Protein AF-A0A2Z3KED2-F1 (afdb_monomer_lite)

Sequence (79 aa):
MSDPCYKDITCPYCGYISNEPTAWIDDSRCPRCEKWMIHKEHNLLEDELKSLEKEYEIRRKNIYKKYETKPVFKMERFK

Radius of gyration: 25.23 Å; chains: 1; bounding box: 78×14×59 Å

pLDDT: mean 77.09, std 12.69, range [48.12, 93.31]

Secondary structure (DSSP, 8-state):
-PPPPEEEEE-TTT--EEEEEGGGGGGPBPTTT-PBPEETT--HHHHHHHHHHHHHHHHHHHHHHHHHTS---------

Organism: Lactococcus lactis subsp. lactis (NCBI:txid1360)

Structure (mmCIF, N/CA/C/O backbone):
data_AF-A0A2Z3KED2-F1
#
_entry.id   AF-A0A2Z3KED2-F1
#
loop_
_atom_site.group_PDB
_atom_site.id
_atom_site.type_symbol
_atom_site.label_atom_id
_atom_site.label_alt_id
_atom_site.label_comp_id
_atom_site.label_asym_id
_atom_site.label_entity_id
_atom_site.label_seq_id
_atom_site.pdbx_PDB_ins_code
_atom_site.Cartn_x
_atom_site.Cartn_y
_atom_site.Cartn_z
_atom_site.occupancy
_atom_site.B_iso_or_equiv
_atom_site.auth_seq_id
_atom_site.auth_comp_id
_atom_site.auth_asym_id
_atom_site.auth_atom_id
_atom_site.pdbx_PDB_model_num
ATOM 1 N N . MET A 1 1 ? 34.791 2.743 -11.547 1.00 56.12 1 MET A N 1
ATOM 2 C CA . MET A 1 1 ? 33.399 3.164 -11.797 1.00 56.12 1 MET A CA 1
ATOM 3 C C . MET A 1 1 ? 32.543 2.398 -10.814 1.00 56.12 1 MET A C 1
ATOM 5 O O . MET A 1 1 ? 32.714 1.191 -10.741 1.00 56.12 1 MET A O 1
ATOM 9 N N . SER A 1 2 ? 31.758 3.085 -9.991 1.00 70.50 2 SER A N 1
ATOM 10 C CA . SER A 1 2 ? 30.833 2.436 -9.057 1.00 70.50 2 SER A CA 1
ATOM 11 C C . SER A 1 2 ? 29.644 1.893 -9.845 1.00 70.50 2 SER A C 1
ATOM 13 O O . SER A 1 2 ? 29.174 2.584 -10.751 1.00 70.50 2 SER A O 1
ATOM 15 N N . ASP A 1 3 ? 29.168 0.694 -9.520 1.00 68.81 3 ASP A N 1
ATOM 16 C CA . ASP A 1 3 ? 27.966 0.152 -10.152 1.00 68.81 3 ASP A CA 1
ATOM 17 C C . ASP A 1 3 ? 26.764 1.076 -9.887 1.00 68.81 3 ASP A C 1
ATOM 19 O O . ASP A 1 3 ? 26.635 1.615 -8.779 1.00 68.81 3 ASP A O 1
ATOM 23 N N . PRO A 1 4 ? 25.892 1.310 -10.885 1.00 72.62 4 PRO A N 1
ATOM 24 C CA . PRO A 1 4 ? 24.704 2.122 -10.677 1.00 72.62 4 PRO A CA 1
ATOM 25 C C . PRO A 1 4 ? 23.805 1.466 -9.624 1.00 72.62 4 PRO A C 1
ATOM 27 O O . PRO A 1 4 ? 23.548 0.266 -9.666 1.00 72.62 4 PRO A O 1
ATOM 30 N N . CYS A 1 5 ? 23.327 2.261 -8.667 1.00 80.00 5 CYS A N 1
ATOM 31 C CA . CYS A 1 5 ? 22.359 1.808 -7.672 1.00 80.00 5 CYS A CA 1
ATOM 32 C C . CYS A 1 5 ? 21.001 1.599 -8.351 1.00 80.00 5 CYS A C 1
ATOM 34 O O . CYS A 1 5 ? 20.508 2.507 -9.024 1.00 80.00 5 CYS A O 1
ATOM 36 N N . TYR A 1 6 ? 20.399 0.432 -8.168 1.00 80.44 6 TYR A N 1
ATOM 37 C CA . TYR A 1 6 ? 19.130 0.031 -8.774 1.00 80.44 6 TYR A CA 1
ATOM 38 C C . TYR A 1 6 ? 18.008 0.042 -7.732 1.00 80.44 6 TYR A C 1
ATOM 40 O O . TYR A 1 6 ? 18.261 -0.275 -6.568 1.00 80.44 6 TYR A O 1
ATOM 48 N N . LYS A 1 7 ? 16.776 0.378 -8.134 1.00 81.44 7 LYS A N 1
ATOM 49 C CA . LYS A 1 7 ? 15.592 0.203 -7.278 1.00 81.44 7 LYS A CA 1
ATOM 50 C C . LYS A 1 7 ? 14.416 -0.381 -8.051 1.00 81.44 7 LYS A C 1
ATOM 52 O O . LYS A 1 7 ? 14.212 -0.101 -9.232 1.00 81.44 7 LYS A O 1
ATOM 57 N N . ASP A 1 8 ? 13.592 -1.119 -7.315 1.00 84.88 8 ASP A N 1
ATOM 58 C CA . ASP A 1 8 ? 12.340 -1.665 -7.818 1.00 84.88 8 ASP A CA 1
ATOM 59 C C . ASP A 1 8 ? 11.279 -0.570 -7.978 1.00 84.88 8 ASP A C 1
ATOM 61 O O . ASP A 1 8 ? 10.948 0.181 -7.049 1.00 84.88 8 ASP A O 1
ATOM 65 N N . ILE A 1 9 ? 10.670 -0.552 -9.156 1.00 86.19 9 ILE A N 1
ATOM 66 C CA . ILE A 1 9 ? 9.544 0.306 -9.504 1.00 86.19 9 ILE A CA 1
ATOM 67 C C . ILE A 1 9 ? 8.370 -0.557 -9.948 1.00 86.19 9 ILE A C 1
ATOM 69 O O . ILE A 1 9 ? 8.530 -1.617 -10.551 1.00 86.19 9 ILE A O 1
ATOM 73 N N . THR A 1 10 ? 7.160 -0.125 -9.624 1.00 86.50 10 THR A N 1
ATOM 74 C CA . THR A 1 10 ? 5.922 -0.842 -9.917 1.00 86.50 10 THR A CA 1
ATOM 75 C C . THR A 1 10 ? 4.943 0.088 -10.618 1.00 86.50 10 THR A C 1
ATOM 77 O O . THR A 1 10 ? 4.803 1.256 -10.271 1.00 86.50 10 THR A O 1
ATOM 80 N N . CYS A 1 11 ? 4.240 -0.417 -11.627 1.00 86.31 11 CYS A N 1
ATOM 81 C CA . CYS A 1 11 ? 3.146 0.304 -12.251 1.00 86.31 11 CYS A CA 1
ATOM 82 C C . CYS A 1 11 ? 1.892 0.205 -11.366 1.00 86.31 11 CYS A C 1
ATOM 84 O O . CYS A 1 11 ? 1.402 -0.910 -11.160 1.00 86.31 11 CYS A O 1
ATOM 86 N N . PRO A 1 12 ? 1.297 1.328 -10.928 1.00 80.50 12 PRO A N 1
ATOM 87 C CA . PRO A 1 12 ? 0.132 1.298 -10.042 1.00 80.50 12 PRO A CA 1
ATOM 88 C C . PRO A 1 12 ? -1.147 0.787 -10.727 1.00 80.50 12 PRO A C 1
ATOM 90 O O . PRO A 1 12 ? -2.105 0.428 -10.054 1.00 80.50 12 PRO A O 1
ATOM 93 N N . TYR A 1 13 ? -1.178 0.730 -12.064 1.00 82.50 13 TYR A N 1
ATOM 94 C CA . TYR A 1 13 ? -2.376 0.355 -12.825 1.00 82.50 13 TYR A CA 1
ATOM 95 C C . TYR A 1 13 ? -2.405 -1.114 -13.244 1.00 82.50 13 TYR A C 1
ATOM 97 O O . TYR A 1 13 ? -3.462 -1.734 -13.238 1.00 82.50 13 TYR A O 1
ATOM 105 N N . CYS A 1 14 ? -1.261 -1.669 -13.653 1.00 86.38 14 CYS A N 1
ATOM 106 C CA . CYS A 1 14 ? -1.187 -3.047 -14.152 1.00 86.38 14 CYS A CA 1
ATOM 107 C C . CYS A 1 14 ? -0.313 -3.967 -13.293 1.00 86.38 14 CYS A C 1
ATOM 109 O O . CYS A 1 14 ? -0.183 -5.147 -13.614 1.00 86.38 14 CYS A O 1
ATOM 111 N N . GLY A 1 15 ? 0.319 -3.435 -12.240 1.00 83.31 15 GLY A N 1
ATOM 112 C CA . GLY A 1 15 ? 1.191 -4.197 -11.346 1.00 83.31 15 GLY A CA 1
ATOM 113 C C . GLY A 1 15 ? 2.501 -4.665 -11.982 1.00 83.31 15 GLY A C 1
ATOM 114 O O . GLY A 1 15 ? 3.185 -5.500 -11.401 1.00 83.31 15 GLY A O 1
ATOM 115 N N . TYR A 1 16 ? 2.859 -4.174 -13.175 1.00 86.69 16 TYR A N 1
ATOM 116 C CA . TYR A 1 16 ? 4.141 -4.498 -13.804 1.00 86.69 16 TYR A CA 1
ATOM 117 C C . TYR A 1 16 ? 5.300 -3.972 -12.958 1.00 86.69 16 TYR A C 1
ATOM 119 O O . TYR A 1 16 ? 5.285 -2.807 -12.569 1.00 86.69 16 TYR A O 1
ATOM 127 N N . ILE A 1 17 ? 6.299 -4.815 -12.715 1.00 86.31 17 ILE A N 1
ATOM 128 C CA . ILE A 1 17 ? 7.482 -4.481 -11.923 1.00 86.31 17 ILE A CA 1
ATOM 129 C C . ILE A 1 17 ? 8.674 -4.391 -12.872 1.00 86.31 17 ILE A C 1
ATOM 131 O O . ILE A 1 17 ? 8.847 -5.251 -13.736 1.00 86.31 17 ILE A O 1
ATOM 135 N N . SER A 1 18 ? 9.478 -3.350 -12.703 1.00 85.94 18 SER A N 1
ATOM 136 C CA . SER A 1 18 ? 10.754 -3.158 -13.388 1.00 85.94 18 SER A CA 1
ATOM 137 C C . SER A 1 18 ? 11.817 -2.835 -12.346 1.00 85.94 18 SER A C 1
ATOM 139 O O . SER A 1 18 ? 11.498 -2.342 -11.263 1.00 85.94 18 SER A O 1
ATOM 141 N N . ASN A 1 19 ? 13.069 -3.119 -12.674 1.00 85.69 19 ASN A N 1
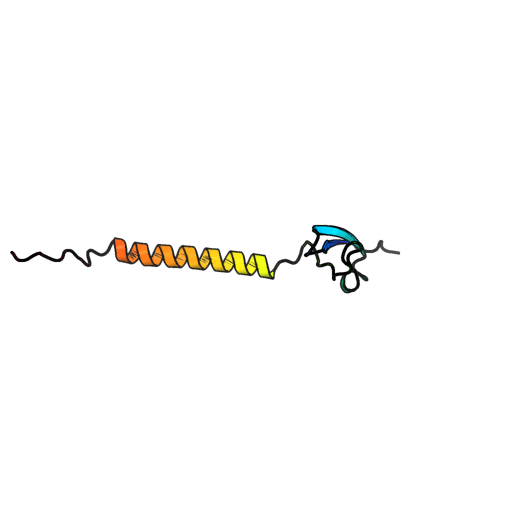ATOM 142 C CA . ASN A 1 19 ? 14.204 -2.736 -11.854 1.00 85.69 19 ASN A CA 1
ATOM 143 C C . ASN A 1 19 ? 15.073 -1.785 -12.672 1.00 85.69 19 ASN A C 1
ATOM 145 O O . ASN A 1 19 ? 15.611 -2.181 -13.708 1.00 85.69 19 ASN A O 1
ATOM 149 N N . GLU A 1 20 ? 15.161 -0.530 -12.236 1.00 81.88 20 GLU A N 1
ATOM 150 C CA . GLU A 1 20 ? 15.800 0.533 -13.008 1.00 81.88 20 GLU A CA 1
ATOM 151 C C . GLU A 1 20 ? 16.894 1.252 -12.212 1.00 81.88 20 GLU A C 1
ATOM 153 O O . GLU A 1 20 ? 16.836 1.317 -10.977 1.00 81.88 20 GLU A O 1
ATOM 158 N N . PRO A 1 21 ? 17.930 1.779 -12.897 1.00 82.69 21 PRO A N 1
ATOM 159 C CA . PRO A 1 21 ? 18.955 2.570 -12.239 1.00 82.69 21 PRO A CA 1
ATOM 160 C C . PRO A 1 21 ? 18.323 3.814 -11.620 1.00 82.69 21 PRO A C 1
ATOM 162 O O . PRO A 1 21 ? 17.555 4.510 -12.278 1.00 82.69 21 PRO A O 1
ATOM 165 N N . THR A 1 22 ? 18.721 4.150 -10.393 1.00 73.56 22 THR A N 1
ATOM 166 C CA . THR A 1 22 ? 18.149 5.253 -9.597 1.00 73.56 22 THR A CA 1
ATOM 167 C C . THR A 1 22 ? 18.109 6.586 -10.347 1.00 73.56 22 THR A C 1
ATOM 169 O O . THR A 1 22 ? 17.207 7.382 -10.126 1.00 73.56 22 THR A O 1
ATOM 172 N N . ALA A 1 23 ? 19.056 6.814 -11.260 1.00 72.75 23 ALA A N 1
ATOM 173 C CA . ALA A 1 23 ? 19.134 8.026 -12.070 1.00 72.75 23 ALA A CA 1
ATOM 174 C C . ALA A 1 23 ? 17.966 8.217 -13.059 1.00 72.75 23 ALA A C 1
ATOM 176 O O . ALA A 1 23 ? 17.762 9.340 -13.502 1.00 72.75 23 ALA A O 1
ATOM 177 N N . TRP A 1 24 ? 17.229 7.157 -13.412 1.00 72.50 24 TRP A N 1
ATOM 178 C CA . TRP A 1 24 ? 16.197 7.181 -14.461 1.00 72.50 24 TRP A CA 1
ATOM 179 C C . TRP A 1 24 ? 14.792 6.846 -13.959 1.00 72.50 24 TRP A C 1
ATOM 181 O O . TRP A 1 24 ? 13.860 6.820 -14.754 1.00 72.50 24 TRP A O 1
ATOM 191 N N . ILE A 1 25 ? 14.627 6.596 -12.658 1.00 73.00 25 ILE A N 1
ATOM 192 C CA . ILE A 1 25 ? 13.369 6.070 -12.110 1.00 73.00 25 ILE A CA 1
ATOM 193 C C . ILE A 1 25 ? 12.194 7.035 -12.297 1.00 73.00 25 ILE A C 1
ATOM 195 O O . ILE A 1 25 ? 11.088 6.605 -12.626 1.00 73.00 25 ILE A O 1
ATOM 199 N N . ASP A 1 26 ? 12.426 8.332 -12.112 1.00 69.88 26 ASP A N 1
ATOM 200 C CA . ASP A 1 26 ? 11.368 9.338 -12.253 1.00 69.88 26 ASP A CA 1
ATOM 201 C C . ASP A 1 26 ? 10.880 9.471 -13.711 1.00 69.88 26 ASP A C 1
ATOM 203 O O . ASP A 1 26 ? 9.775 9.959 -13.951 1.00 69.88 26 ASP A O 1
ATOM 207 N N . ASP A 1 27 ? 11.664 8.972 -14.678 1.00 80.25 27 ASP A N 1
ATOM 208 C CA . ASP A 1 27 ? 11.354 8.991 -16.109 1.00 80.25 27 ASP A CA 1
ATOM 209 C C . ASP A 1 27 ? 10.760 7.659 -16.627 1.00 80.25 27 ASP A C 1
ATOM 211 O O . ASP A 1 27 ? 10.343 7.557 -17.790 1.00 80.25 27 ASP A O 1
ATOM 215 N N . SER A 1 28 ? 10.663 6.630 -15.780 1.00 84.50 28 SER A N 1
ATOM 216 C CA . SER A 1 28 ? 10.251 5.284 -16.182 1.00 84.50 28 SER A CA 1
ATOM 217 C C . SER A 1 28 ? 8.746 5.183 -16.443 1.00 84.50 28 SER A C 1
ATOM 219 O O . SER A 1 28 ? 7.894 5.347 -15.557 1.00 84.50 28 SER A O 1
ATOM 221 N N . ARG A 1 29 ? 8.389 4.822 -17.680 1.00 86.06 29 ARG A N 1
ATOM 222 C CA . ARG A 1 29 ? 7.010 4.497 -18.069 1.00 86.06 29 ARG A CA 1
ATOM 223 C C . ARG A 1 29 ? 6.800 2.998 -18.160 1.00 86.06 29 ARG A C 1
ATOM 225 O O . ARG A 1 29 ? 7.638 2.253 -18.656 1.00 86.06 29 ARG A O 1
ATOM 232 N N . CYS A 1 30 ? 5.618 2.559 -17.746 1.00 87.25 30 CYS A N 1
ATOM 233 C CA . CYS A 1 30 ? 5.244 1.163 -17.843 1.00 87.25 30 CYS A CA 1
ATOM 234 C C . CYS A 1 30 ? 5.173 0.721 -19.317 1.00 87.25 30 CYS A C 1
ATOM 236 O O . CYS A 1 30 ? 4.396 1.301 -20.074 1.00 87.25 30 CYS A O 1
ATOM 238 N N . PRO A 1 31 ? 5.852 -0.366 -19.723 1.00 87.75 31 PRO A N 1
ATOM 239 C CA . PRO A 1 31 ? 5.818 -0.855 -21.104 1.00 87.75 31 PRO A CA 1
ATOM 240 C C . PRO A 1 31 ? 4.461 -1.443 -21.519 1.00 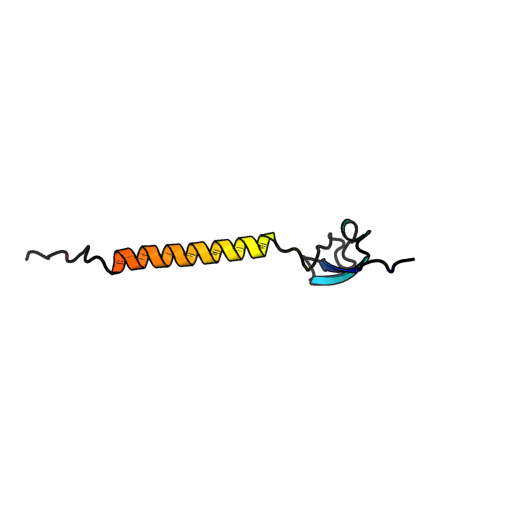87.75 31 PRO A C 1
ATOM 242 O O . PRO A 1 31 ? 4.257 -1.751 -22.687 1.00 87.75 31 PRO A O 1
ATOM 245 N N . ARG A 1 32 ? 3.532 -1.647 -20.573 1.00 89.62 32 ARG A N 1
ATOM 246 C CA . ARG A 1 32 ? 2.209 -2.238 -20.844 1.00 89.62 32 ARG A CA 1
ATOM 247 C C . ARG A 1 32 ? 1.096 -1.211 -21.001 1.00 89.62 32 ARG A C 1
ATOM 249 O O . ARG A 1 32 ? 0.160 -1.447 -21.752 1.00 89.62 32 ARG A O 1
ATOM 256 N N . CYS A 1 33 ? 1.148 -0.126 -20.235 1.00 89.25 33 CYS A N 1
ATOM 257 C CA . CYS A 1 33 ? 0.075 0.870 -20.194 1.00 89.25 33 CYS A CA 1
ATOM 258 C C . CYS A 1 33 ? 0.574 2.311 -20.330 1.00 89.25 33 CYS A C 1
ATOM 260 O O . CYS A 1 33 ? -0.225 3.236 -20.204 1.00 89.25 33 CYS A O 1
ATOM 262 N N . GLU A 1 34 ? 1.882 2.500 -20.529 1.00 87.31 34 GLU A N 1
ATOM 263 C CA . GLU A 1 34 ? 2.562 3.788 -20.734 1.00 87.31 34 GLU A CA 1
ATOM 264 C C . GLU A 1 34 ? 2.364 4.815 -19.605 1.00 87.31 34 GLU A C 1
ATOM 266 O O . GLU A 1 34 ? 2.747 5.979 -19.726 1.00 87.31 34 GLU A O 1
ATOM 271 N N . LYS A 1 35 ? 1.785 4.392 -18.477 1.00 86.25 35 LYS A N 1
ATOM 272 C CA . LYS A 1 35 ? 1.646 5.200 -17.265 1.00 86.25 35 LYS A CA 1
ATOM 273 C C . LYS A 1 35 ? 2.967 5.257 -16.507 1.00 86.25 35 LYS A C 1
ATOM 275 O O . LYS A 1 35 ? 3.745 4.304 -16.539 1.00 86.25 35 LYS A O 1
ATOM 280 N N . TRP A 1 36 ? 3.162 6.350 -15.779 1.00 83.88 36 TRP A N 1
ATOM 281 C CA . TRP A 1 36 ? 4.279 6.528 -14.857 1.00 83.88 36 TRP A CA 1
ATOM 282 C C . TRP A 1 36 ? 4.355 5.382 -13.848 1.00 83.88 36 TRP A C 1
ATOM 284 O O . TRP A 1 36 ? 3.335 4.968 -13.281 1.00 83.88 36 TRP A O 1
ATOM 294 N N . MET A 1 37 ? 5.559 4.843 -13.678 1.00 85.25 37 MET A N 1
ATOM 295 C CA . MET A 1 37 ? 5.850 3.859 -12.644 1.00 85.25 37 MET A CA 1
ATOM 296 C C . MET A 1 37 ? 6.174 4.580 -11.334 1.00 85.25 37 MET A C 1
ATOM 298 O O . MET A 1 37 ? 6.633 5.715 -11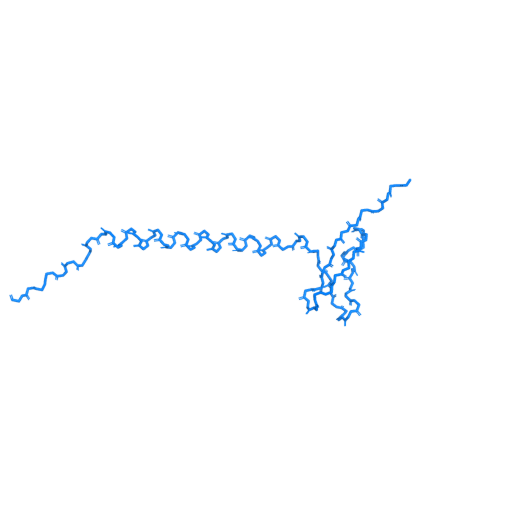.338 1.00 85.25 37 MET A O 1
ATOM 302 N N . ILE A 1 38 ? 5.886 3.932 -10.210 1.00 81.69 38 ILE A N 1
ATOM 303 C CA . ILE A 1 38 ? 6.161 4.461 -8.872 1.00 81.69 38 ILE A CA 1
ATOM 304 C C . ILE A 1 38 ? 7.162 3.557 -8.166 1.00 81.69 38 ILE A C 1
ATOM 306 O O . ILE A 1 38 ? 7.211 2.354 -8.423 1.00 81.69 38 ILE A O 1
ATOM 310 N N . HIS A 1 39 ? 7.955 4.107 -7.254 1.00 77.38 39 HIS A N 1
ATOM 311 C CA . HIS A 1 39 ? 8.821 3.300 -6.402 1.00 77.38 39 HIS A CA 1
ATOM 312 C C . HIS A 1 39 ? 8.001 2.304 -5.584 1.00 77.38 39 HIS A C 1
ATOM 314 O O . HIS A 1 39 ? 7.056 2.684 -4.896 1.00 77.38 39 HIS A O 1
ATOM 320 N N . LYS A 1 40 ? 8.413 1.034 -5.597 1.00 68.62 40 LYS A N 1
ATOM 321 C CA . LYS A 1 40 ? 7.753 -0.011 -4.803 1.00 68.62 40 LYS A CA 1
ATOM 322 C C . LYS A 1 40 ? 7.847 0.253 -3.294 1.00 68.62 40 LYS A C 1
ATOM 324 O O . LYS A 1 40 ? 6.966 -0.143 -2.543 1.00 68.62 40 LYS A O 1
ATOM 329 N N . GLU A 1 41 ? 8.912 0.927 -2.864 1.00 64.88 41 GLU A N 1
ATOM 330 C CA . GLU A 1 41 ? 9.210 1.222 -1.457 1.00 64.88 41 GLU A CA 1
ATOM 331 C C . GLU A 1 41 ? 8.480 2.464 -0.915 1.00 64.88 41 GLU A C 1
ATOM 333 O O . GLU A 1 41 ? 8.447 2.669 0.293 1.00 64.88 41 GLU A O 1
ATOM 338 N N . HIS A 1 42 ? 7.875 3.293 -1.773 1.00 57.94 42 HIS A N 1
ATOM 339 C CA . HIS A 1 42 ? 7.293 4.576 -1.368 1.00 57.94 42 HIS A CA 1
ATOM 340 C C . HIS A 1 42 ? 5.772 4.596 -1.516 1.00 57.94 42 HIS A C 1
ATOM 342 O O . HIS A 1 42 ? 5.218 5.373 -2.284 1.00 57.94 42 HIS A O 1
ATOM 348 N N . ASN A 1 43 ? 5.090 3.822 -0.677 1.00 64.12 43 ASN A N 1
ATOM 349 C CA . ASN A 1 43 ? 3.739 4.182 -0.250 1.00 64.12 43 ASN A CA 1
ATOM 350 C C . ASN A 1 43 ? 3.771 4.726 1.187 1.00 64.12 43 ASN A C 1
ATOM 352 O O . ASN A 1 43 ? 2.887 4.430 1.982 1.00 64.12 43 ASN A O 1
ATOM 356 N N . LEU A 1 44 ? 4.771 5.569 1.511 1.00 63.56 44 LEU A N 1
ATOM 357 C CA . LEU A 1 44 ? 4.856 6.284 2.798 1.00 63.56 44 LEU A CA 1
ATOM 358 C C . LEU A 1 44 ? 3.517 6.934 3.160 1.00 63.56 44 LEU A C 1
ATOM 360 O O . LEU A 1 44 ? 3.077 6.837 4.296 1.00 63.56 44 LEU A O 1
ATOM 364 N N . LEU A 1 45 ? 2.828 7.506 2.168 1.00 70.62 45 LEU A N 1
ATOM 365 C CA . LEU A 1 45 ? 1.501 8.080 2.352 1.00 70.62 45 LEU A CA 1
ATOM 366 C C . LEU A 1 45 ? 0.456 7.035 2.775 1.00 70.62 45 LEU A C 1
ATOM 368 O O . LEU A 1 45 ? -0.320 7.293 3.687 1.00 70.62 45 LEU A O 1
ATOM 372 N N . GLU A 1 46 ? 0.407 5.860 2.139 1.00 72.44 46 GLU A N 1
ATOM 373 C CA . GLU A 1 46 ? -0.560 4.822 2.531 1.00 72.44 46 GLU A CA 1
ATOM 374 C C . GLU A 1 46 ? -0.229 4.216 3.895 1.00 72.44 46 GLU A C 1
ATOM 376 O O . GLU A 1 46 ? -1.139 3.860 4.643 1.00 72.44 46 GLU A O 1
ATOM 381 N N . ASP A 1 47 ? 1.053 4.091 4.228 1.00 77.12 47 ASP A N 1
ATOM 382 C CA . ASP A 1 47 ? 1.487 3.564 5.518 1.00 77.12 47 ASP A CA 1
ATOM 383 C C . ASP A 1 47 ? 1.215 4.563 6.651 1.00 77.12 47 ASP A C 1
ATOM 385 O O . ASP A 1 47 ? 0.704 4.173 7.705 1.00 77.12 47 ASP A O 1
ATOM 389 N N . GLU A 1 48 ? 1.444 5.857 6.415 1.00 78.69 48 GLU A N 1
ATOM 390 C CA . GLU A 1 48 ? 1.042 6.942 7.315 1.00 78.69 48 GLU A CA 1
ATOM 391 C C . GLU A 1 48 ? -0.484 6.986 7.492 1.00 78.69 48 GLU A C 1
ATOM 393 O O . GLU A 1 48 ? -0.971 7.061 8.624 1.00 78.69 48 GLU A O 1
ATOM 398 N N . LEU A 1 49 ? -1.254 6.851 6.404 1.00 84.25 49 LEU A N 1
ATOM 399 C CA . LEU A 1 49 ? -2.719 6.783 6.455 1.00 84.25 49 LEU A CA 1
ATOM 400 C C . LEU A 1 49 ? -3.205 5.575 7.269 1.00 84.25 49 LEU A C 1
ATOM 402 O O . LEU A 1 49 ? -4.037 5.734 8.163 1.00 84.25 49 LEU A O 1
ATOM 406 N N . LYS A 1 50 ? -2.646 4.380 7.039 1.00 86.62 50 LYS A N 1
ATOM 407 C CA . LYS A 1 50 ? -2.975 3.170 7.817 1.00 86.62 50 LYS A CA 1
ATOM 408 C C . LYS A 1 50 ? -2.618 3.316 9.294 1.00 86.62 50 LYS A C 1
ATOM 410 O O . LYS A 1 50 ? -3.324 2.780 10.1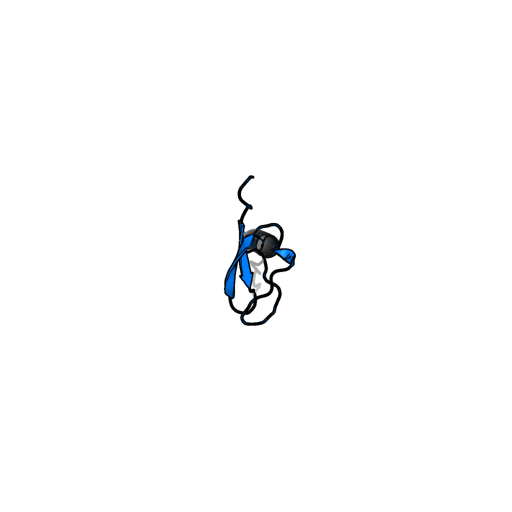52 1.00 86.62 50 LYS A O 1
ATOM 415 N N . SER A 1 51 ? -1.515 3.996 9.609 1.00 88.06 51 SER A N 1
ATOM 416 C CA . SER A 1 51 ? -1.127 4.278 10.993 1.00 88.06 51 SER A CA 1
ATOM 417 C C . SER A 1 51 ? -2.161 5.174 11.679 1.00 88.06 51 SER A C 1
ATOM 419 O O . SER A 1 51 ? -2.657 4.836 12.756 1.00 88.06 51 SER A O 1
ATOM 421 N N . LEU A 1 52 ? -2.561 6.265 11.019 1.00 91.50 52 LEU A N 1
ATOM 422 C CA . LEU A 1 52 ? -3.576 7.192 11.526 1.00 91.50 52 LEU A CA 1
ATOM 423 C C . LEU A 1 52 ? -4.947 6.524 11.715 1.00 91.50 52 LEU A C 1
ATOM 425 O O . LEU A 1 52 ? -5.608 6.749 12.732 1.00 91.50 52 LEU A O 1
ATOM 429 N N . GLU A 1 53 ? -5.371 5.667 10.783 1.00 92.31 53 GLU A N 1
ATOM 430 C CA . GLU A 1 53 ? -6.625 4.912 10.903 1.00 92.31 53 GLU A CA 1
ATOM 431 C C . GLU A 1 53 ? -6.641 4.011 12.147 1.00 92.31 53 GLU A C 1
ATOM 433 O O . GLU A 1 53 ? -7.622 4.007 12.901 1.00 92.31 53 GLU A O 1
ATOM 438 N N . LYS A 1 54 ? -5.537 3.299 12.418 1.00 93.31 54 LYS A N 1
ATOM 439 C CA . LYS A 1 54 ? -5.401 2.454 13.616 1.00 93.31 54 LYS A CA 1
ATOM 440 C C . LYS A 1 54 ? -5.475 3.270 14.903 1.00 93.31 54 LYS A C 1
ATOM 442 O O . LYS A 1 54 ? -6.165 2.870 15.844 1.00 93.31 54 LYS A O 1
ATOM 447 N N . GLU A 1 55 ? -4.797 4.414 14.958 1.00 93.31 55 GLU A N 1
ATOM 448 C CA . GLU A 1 55 ? -4.853 5.305 16.121 1.00 93.31 55 GLU A CA 1
ATOM 449 C C . GLU A 1 55 ? -6.276 5.811 16.382 1.00 93.31 55 GLU A C 1
ATOM 451 O O . GLU A 1 55 ? -6.748 5.806 17.528 1.00 93.31 55 GLU A O 1
ATOM 456 N N . TYR A 1 56 ? -6.989 6.202 15.323 1.00 93.06 56 TYR A N 1
ATOM 457 C CA . TYR A 1 56 ? -8.367 6.670 15.428 1.00 93.06 56 TYR A CA 1
ATOM 458 C C . TYR A 1 56 ? -9.307 5.571 15.936 1.00 93.06 56 TYR A C 1
ATOM 460 O O . TYR A 1 56 ? -10.130 5.816 16.825 1.00 93.06 56 TYR A O 1
ATOM 468 N N . GLU A 1 57 ? -9.162 4.343 15.434 1.00 92.88 57 GLU A N 1
ATOM 469 C CA . GLU A 1 57 ? -9.971 3.205 15.867 1.00 92.88 57 GLU A CA 1
ATOM 470 C C . GLU A 1 57 ? -9.764 2.889 17.358 1.00 92.88 57 GLU A C 1
ATOM 472 O O . GLU A 1 57 ? -10.736 2.716 18.104 1.00 92.88 57 GLU A O 1
ATOM 477 N N . ILE A 1 58 ? -8.509 2.886 17.822 1.00 92.88 58 ILE A N 1
ATOM 478 C CA . ILE A 1 58 ? -8.165 2.682 19.237 1.00 92.88 58 ILE A CA 1
ATOM 479 C C . ILE A 1 58 ? -8.778 3.789 20.098 1.00 92.88 58 ILE A C 1
ATOM 481 O O . ILE A 1 58 ? -9.422 3.515 21.118 1.00 92.88 58 ILE A O 1
ATOM 485 N N . ARG A 1 59 ? -8.627 5.051 19.682 1.00 91.06 59 ARG A N 1
ATOM 486 C CA . ARG A 1 59 ? -9.159 6.202 20.420 1.00 91.06 59 ARG A CA 1
ATOM 487 C C . ARG A 1 59 ? -10.681 6.144 20.526 1.00 91.06 59 ARG A C 1
ATOM 489 O O . ARG A 1 59 ? -11.222 6.359 21.611 1.00 91.06 59 ARG A O 1
ATOM 496 N N . ARG A 1 60 ? -11.370 5.786 19.440 1.00 88.38 60 ARG A N 1
ATOM 497 C CA . ARG A 1 60 ? -12.827 5.608 19.403 1.00 88.38 60 ARG A CA 1
ATOM 498 C C . ARG A 1 60 ? -13.291 4.490 20.342 1.00 88.38 60 ARG A C 1
ATOM 500 O O . ARG A 1 60 ? -14.207 4.715 21.132 1.00 88.38 60 ARG A O 1
ATOM 507 N N . LYS A 1 61 ? -12.638 3.321 20.321 1.00 88.25 61 LYS A N 1
ATOM 508 C CA . LYS A 1 61 ? -12.940 2.203 21.241 1.00 88.25 61 LYS A CA 1
ATOM 509 C C . LYS A 1 61 ? -12.774 2.608 22.708 1.00 88.25 61 LYS A C 1
ATOM 511 O O . LYS A 1 61 ? -13.643 2.320 23.529 1.00 88.25 61 LYS A O 1
ATOM 516 N N . ASN A 1 62 ? -11.708 3.340 23.032 1.00 87.69 62 ASN A N 1
ATOM 517 C CA . ASN A 1 62 ? -11.456 3.823 24.392 1.00 87.69 62 ASN A CA 1
ATOM 518 C C . ASN A 1 62 ? -12.518 4.822 24.874 1.00 87.69 62 ASN A C 1
ATOM 520 O O . ASN A 1 62 ? -12.912 4.785 26.041 1.00 87.69 62 ASN A O 1
ATOM 524 N N . ILE A 1 63 ? -13.003 5.692 23.983 1.00 84.00 63 ILE A N 1
ATOM 525 C CA . ILE A 1 63 ? -14.110 6.604 24.288 1.00 84.00 63 ILE A CA 1
ATOM 526 C C . ILE A 1 63 ? -15.369 5.800 24.613 1.00 84.00 63 ILE A C 1
ATOM 528 O O . ILE A 1 63 ? -15.920 5.991 25.691 1.00 84.00 63 ILE A O 1
ATOM 532 N N . TYR A 1 64 ? -15.795 4.869 23.754 1.00 78.44 64 TYR A N 1
ATOM 533 C CA . TYR A 1 64 ? -16.994 4.068 24.031 1.00 78.44 64 TYR A CA 1
ATOM 534 C C . TYR A 1 64 ? -16.888 3.291 25.342 1.00 78.44 64 TYR A C 1
ATOM 536 O O . TYR A 1 64 ? -17.792 3.382 26.168 1.00 78.44 64 TYR A O 1
ATOM 544 N N . LYS A 1 65 ? -15.746 2.645 25.603 1.00 82.19 65 LYS A N 1
ATOM 545 C CA . LYS A 1 65 ? -15.505 1.916 26.856 1.00 82.19 65 LYS A CA 1
ATOM 546 C C . LYS A 1 65 ? -15.659 2.805 28.097 1.00 82.19 65 LYS A C 1
ATOM 548 O O . LYS A 1 65 ? -16.213 2.373 29.102 1.00 82.19 65 LYS A O 1
ATOM 553 N N . LYS A 1 66 ? -15.221 4.070 28.027 1.00 77.50 66 LYS A N 1
ATOM 554 C CA . LYS A 1 66 ? -15.374 5.055 29.117 1.00 77.50 66 LYS A CA 1
ATOM 555 C C . LYS A 1 66 ? -16.841 5.372 29.431 1.00 77.50 66 LYS A C 1
ATOM 557 O O . LYS A 1 66 ? -17.146 5.750 30.564 1.00 77.50 66 LYS A O 1
ATOM 562 N N . TYR A 1 67 ? -17.727 5.269 28.443 1.00 71.12 67 TYR A N 1
ATOM 563 C CA . TYR A 1 67 ? -19.154 5.552 28.599 1.00 71.12 67 TYR A CA 1
ATOM 564 C C . TYR A 1 67 ? -20.001 4.290 28.819 1.00 71.12 67 TYR A C 1
ATOM 566 O O . TYR A 1 67 ? -21.028 4.402 29.478 1.00 71.12 67 TYR A O 1
ATOM 574 N N . GLU A 1 68 ? -19.560 3.105 28.387 1.00 66.88 68 GLU A N 1
ATOM 575 C CA . GLU A 1 68 ? -20.187 1.818 28.743 1.00 66.88 68 GLU A CA 1
ATOM 576 C C . GLU 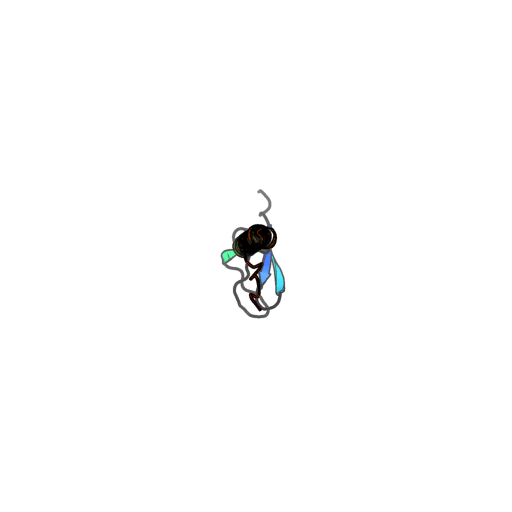A 1 68 ? -20.119 1.538 30.250 1.00 66.88 68 GLU A C 1
ATOM 578 O O . GLU A 1 68 ? -21.074 1.042 30.841 1.00 66.88 68 GLU A O 1
ATOM 583 N N . THR A 1 69 ? -19.004 1.882 30.902 1.00 58.50 69 THR A N 1
ATOM 584 C CA . THR A 1 69 ? -18.811 1.616 32.337 1.00 58.50 69 THR A CA 1
ATOM 585 C C . THR A 1 69 ? -19.413 2.680 33.250 1.00 58.50 69 THR A C 1
ATOM 587 O O . THR A 1 69 ? -19.387 2.524 34.470 1.00 58.50 69 THR A O 1
ATOM 590 N N . LYS A 1 70 ? -19.935 3.785 32.703 1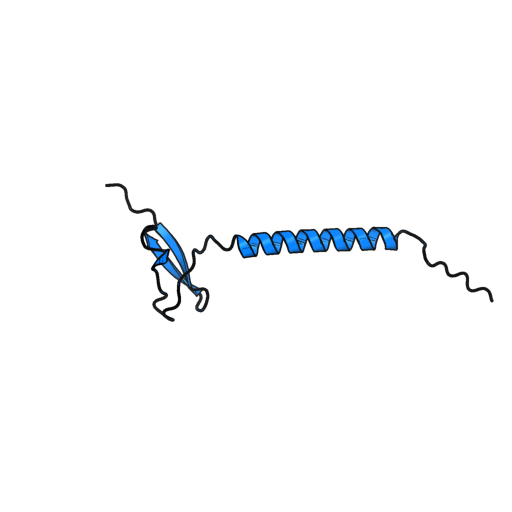.00 55.94 70 LYS A N 1
ATOM 591 C CA . LYS A 1 70 ? -20.705 4.742 33.500 1.00 55.94 70 LYS A CA 1
ATOM 592 C C . LYS A 1 70 ? -22.169 4.295 33.491 1.00 55.94 70 LYS A C 1
ATOM 594 O O . LYS A 1 70 ? -22.745 4.181 32.412 1.00 55.94 70 LYS A O 1
ATOM 599 N N . PRO A 1 71 ? -22.813 4.092 34.652 1.00 55.56 71 PRO A N 1
ATOM 600 C CA . PRO A 1 71 ? -24.236 3.792 34.714 1.00 55.56 71 PRO A CA 1
ATOM 601 C C . PRO A 1 71 ? -25.026 5.071 34.394 1.00 55.56 71 PRO A C 1
ATOM 603 O O . PRO A 1 71 ? -25.561 5.706 35.292 1.00 55.56 71 PRO A O 1
ATOM 606 N N . VAL A 1 72 ? -25.055 5.513 33.133 1.00 55.12 72 VAL A N 1
ATOM 607 C CA . VAL A 1 72 ? -25.751 6.764 32.763 1.00 55.12 72 VAL A CA 1
ATOM 608 C C . VAL A 1 72 ? -27.234 6.535 32.469 1.00 55.12 72 VAL A C 1
ATOM 610 O O . VAL A 1 72 ? -27.992 7.491 32.440 1.00 55.12 72 VAL A O 1
ATOM 613 N N . PHE A 1 73 ? -27.712 5.294 32.353 1.00 52.88 73 PHE A N 1
ATOM 614 C CA . PHE A 1 73 ? -29.143 5.049 32.138 1.00 52.88 73 PHE A CA 1
ATOM 615 C C . PHE A 1 73 ? -29.661 3.826 32.901 1.00 52.88 73 PHE A C 1
ATOM 617 O O . PHE A 1 73 ? -30.237 2.911 32.323 1.00 52.88 73 PHE A O 1
ATOM 624 N N . LYS A 1 74 ? -29.552 3.837 34.236 1.00 51.25 74 LYS A N 1
ATOM 625 C CA . LYS A 1 74 ? -30.657 3.284 35.035 1.00 51.25 74 LYS A CA 1
ATOM 626 C C . LYS A 1 74 ? -31.749 4.353 35.051 1.00 51.25 74 LYS A C 1
ATOM 628 O O . LYS A 1 74 ? -31.869 5.105 36.007 1.00 51.25 74 LYS A O 1
ATOM 633 N N . MET A 1 75 ? -32.485 4.481 33.944 1.00 53.47 75 MET A N 1
ATOM 634 C CA . MET A 1 75 ? -33.777 5.160 33.974 1.00 53.47 75 MET A CA 1
ATOM 635 C C . MET A 1 75 ? -34.655 4.335 34.907 1.00 53.47 75 MET A C 1
ATOM 637 O O . MET A 1 75 ? -35.150 3.271 34.532 1.00 53.47 75 MET A O 1
ATOM 641 N N . GLU A 1 76 ? -34.774 4.793 36.147 1.00 49.97 76 GLU A N 1
ATOM 642 C CA . GLU A 1 76 ? -35.811 4.349 37.060 1.00 49.97 76 GLU A CA 1
ATOM 643 C C . GLU A 1 76 ? -37.145 4.590 36.350 1.00 49.97 76 GLU A C 1
ATOM 645 O O . GLU A 1 76 ? -37.609 5.719 36.193 1.00 49.97 76 GLU A O 1
ATOM 650 N N . ARG A 1 77 ? -37.738 3.511 35.828 1.00 48.12 77 ARG A N 1
ATOM 651 C CA . ARG A 1 77 ? -39.151 3.501 35.469 1.00 48.12 77 ARG A CA 1
ATOM 652 C C . ARG A 1 77 ? -39.912 3.661 36.778 1.00 48.12 77 ARG A C 1
ATOM 654 O O . ARG A 1 77 ? -40.192 2.668 37.440 1.00 48.12 77 ARG A O 1
ATOM 661 N N . PHE A 1 78 ? -40.230 4.898 37.142 1.00 53.59 78 PHE A N 1
ATOM 662 C CA . PHE A 1 78 ? -41.327 5.157 38.061 1.00 53.59 78 PHE A CA 1
ATOM 663 C C . PHE A 1 78 ? -42.597 4.591 37.413 1.00 53.59 78 PHE A C 1
ATOM 665 O O . PHE A 1 78 ? -43.008 5.033 36.337 1.00 53.59 78 PHE A O 1
ATOM 672 N N . LYS A 1 79 ? -43.154 3.554 38.032 1.00 50.56 79 LYS A N 1
ATOM 673 C CA . LYS A 1 79 ? -44.498 3.041 37.788 1.00 50.56 79 LYS A CA 1
ATOM 674 C C . LYS A 1 79 ? -45.206 2.949 39.124 1.00 50.56 79 LYS A C 1
ATOM 676 O O . LYS A 1 79 ? -44.525 2.549 40.094 1.00 50.56 79 LYS A O 1
#

Foldseek 3Di:
DDPFDWFWWADPPPRDIDIGGPVCQQVDADPPPRDRIGGPPPPVVVVVVVVVVVVVVVVVVVVVVVVVPDPPDPPPPPD